Protein AF-A6MKE4-F1 (afdb_monomer)

pLDDT: mean 78.65, std 11.82, range [43.34, 96.19]

Structure (mmCIF, N/CA/C/O backbone):
data_AF-A6MKE4-F1
#
_entry.id   AF-A6MKE4-F1
#
loop_
_atom_site.group_PDB
_atom_site.id
_atom_site.type_symbol
_atom_site.label_atom_id
_atom_site.label_alt_id
_atom_site.label_comp_id
_atom_site.label_asym_id
_atom_site.label_entity_id
_atom_site.label_seq_id
_atom_site.pdbx_PDB_ins_code
_atom_site.Cartn_x
_atom_site.Cartn_y
_atom_site.Cartn_z
_atom_site.occupancy
_atom_site.B_iso_or_equiv
_atom_site.auth_seq_id
_atom_site.auth_comp_id
_atom_site.auth_asym_id
_atom_site.auth_atom_id
_atom_site.pdbx_PDB_model_num
ATOM 1 N N . SER A 1 1 ? 5.098 -9.852 9.650 1.00 74.94 1 SER A N 1
ATOM 2 C CA . SER A 1 1 ? 5.253 -8.415 9.355 1.00 74.94 1 SER A CA 1
ATOM 3 C C . SER A 1 1 ? 4.795 -7.573 10.540 1.00 74.94 1 SER A C 1
ATOM 5 O O . SER A 1 1 ? 3.810 -7.931 11.192 1.00 74.94 1 SER A O 1
ATOM 7 N N . ILE A 1 2 ? 5.519 -6.488 10.823 1.00 86.69 2 ILE A N 1
ATOM 8 C CA . ILE A 1 2 ? 5.190 -5.466 11.833 1.00 86.69 2 ILE A CA 1
ATOM 9 C C . ILE A 1 2 ? 3.822 -4.840 11.521 1.00 86.69 2 ILE A C 1
ATOM 11 O O . ILE A 1 2 ? 2.950 -4.780 12.386 1.00 86.69 2 ILE A O 1
ATOM 15 N N . GLU A 1 3 ? 3.579 -4.541 10.245 1.00 85.94 3 GLU A N 1
ATOM 16 C CA . GLU A 1 3 ? 2.336 -3.955 9.736 1.00 85.94 3 GLU A CA 1
ATOM 17 C C . GLU A 1 3 ? 1.091 -4.785 10.092 1.00 85.94 3 GLU A C 1
ATOM 19 O O . GLU A 1 3 ? 0.050 -4.260 10.481 1.00 85.94 3 GLU A O 1
ATOM 24 N N . ARG A 1 4 ? 1.195 -6.121 10.067 1.00 88.44 4 ARG A N 1
ATOM 25 C CA . ARG A 1 4 ? 0.091 -7.013 10.475 1.00 88.44 4 ARG A CA 1
ATOM 26 C C . ARG A 1 4 ? -0.288 -6.817 11.946 1.00 88.44 4 ARG A C 1
ATOM 28 O O . ARG A 1 4 ? -1.472 -6.872 12.281 1.00 88.44 4 ARG A O 1
ATOM 35 N N . HIS A 1 5 ? 0.698 -6.630 12.821 1.00 93.44 5 HIS A N 1
ATOM 36 C CA . HIS A 1 5 ? 0.465 -6.452 14.254 1.00 93.44 5 HIS A CA 1
ATOM 37 C C . HIS A 1 5 ? -0.144 -5.080 14.545 1.00 93.44 5 HIS A C 1
ATOM 39 O O . HIS A 1 5 ? -1.110 -5.004 15.307 1.00 93.44 5 HIS A O 1
ATOM 45 N N . ILE A 1 6 ? 0.343 -4.033 13.871 1.00 92.31 6 ILE A N 1
ATOM 46 C CA . ILE A 1 6 ? -0.229 -2.681 13.926 1.00 92.31 6 ILE A CA 1
ATOM 47 C C . ILE A 1 6 ? -1.688 -2.715 13.457 1.00 92.31 6 ILE A C 1
ATOM 49 O O . ILE A 1 6 ? -2.586 -2.353 14.215 1.00 92.31 6 ILE A O 1
ATOM 53 N N . ASN A 1 7 ? -1.954 -3.290 12.281 1.00 91.88 7 ASN A N 1
ATOM 54 C CA . ASN A 1 7 ? -3.305 -3.421 11.732 1.00 91.88 7 ASN A CA 1
ATOM 55 C C . ASN A 1 7 ? -4.252 -4.208 12.646 1.00 91.88 7 ASN A C 1
ATOM 57 O O . ASN A 1 7 ? -5.432 -3.876 12.761 1.00 91.88 7 ASN A O 1
ATOM 61 N N . LYS A 1 8 ? -3.762 -5.253 13.325 1.00 93.94 8 LYS A N 1
ATOM 62 C CA . LYS A 1 8 ? -4.557 -6.022 14.297 1.00 93.94 8 LYS A CA 1
ATOM 63 C C . LYS A 1 8 ? -4.896 -5.189 15.536 1.00 93.94 8 LYS A C 1
ATOM 65 O O . LYS A 1 8 ? -6.029 -5.260 16.013 1.00 93.94 8 LYS A O 1
ATOM 70 N N . LYS A 1 9 ? -3.941 -4.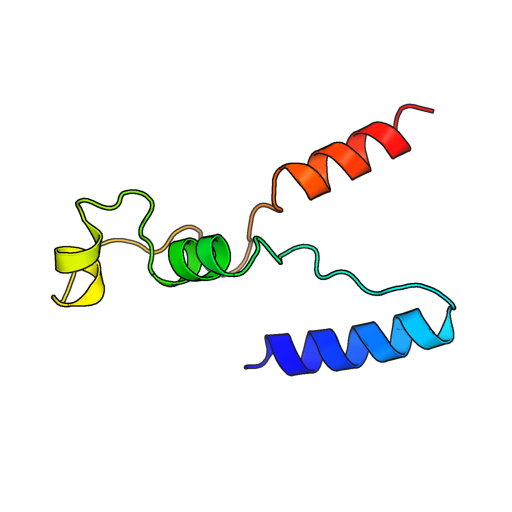412 16.053 1.00 95.81 9 LYS A N 1
ATOM 71 C CA . LYS A 1 9 ? -4.145 -3.511 17.196 1.00 95.81 9 LYS A CA 1
ATOM 72 C C . LYS A 1 9 ? -5.140 -2.401 16.850 1.00 95.81 9 LYS A C 1
ATOM 74 O O . LYS A 1 9 ? -6.103 -2.203 17.587 1.00 95.81 9 LYS A O 1
ATOM 79 N N . GLU A 1 10 ? -4.967 -1.753 15.702 1.00 94.19 10 GLU A N 1
ATOM 80 C CA . GLU A 1 10 ? -5.839 -0.667 15.245 1.00 94.19 10 GLU A CA 1
ATOM 81 C C . GLU A 1 10 ? -7.260 -1.136 14.945 1.00 94.19 10 GLU A C 1
ATOM 83 O O . GLU A 1 10 ? -8.227 -0.474 15.325 1.00 94.19 10 GLU A O 1
ATOM 88 N N . ARG A 1 11 ? -7.408 -2.334 14.370 1.00 94.31 11 ARG A N 1
ATOM 89 C CA . ARG A 1 11 ? -8.721 -2.950 14.168 1.00 94.31 11 ARG A CA 1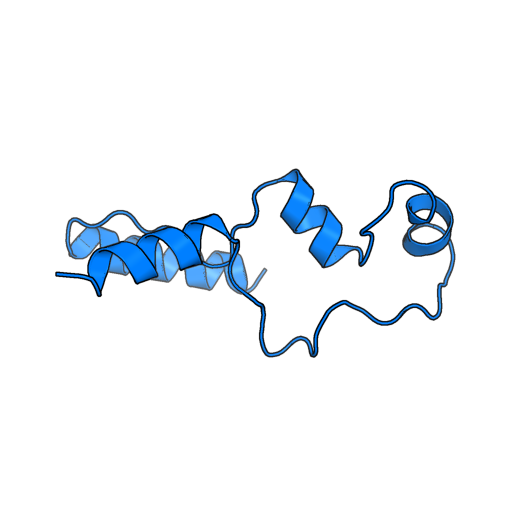
ATOM 90 C C . ARG A 1 11 ? -9.473 -3.132 15.480 1.00 94.31 11 ARG A C 1
ATOM 92 O O . ARG A 1 11 ? -10.636 -2.757 15.551 1.00 94.31 11 ARG A O 1
ATOM 99 N N . ARG A 1 12 ? -8.810 -3.649 16.521 1.00 95.62 12 ARG A N 1
ATOM 100 C CA . ARG A 1 12 ? -9.412 -3.794 17.858 1.00 95.62 12 ARG A CA 1
ATOM 101 C C . ARG A 1 12 ? -9.797 -2.436 18.447 1.00 95.62 12 ARG A C 1
ATOM 103 O O . ARG A 1 12 ?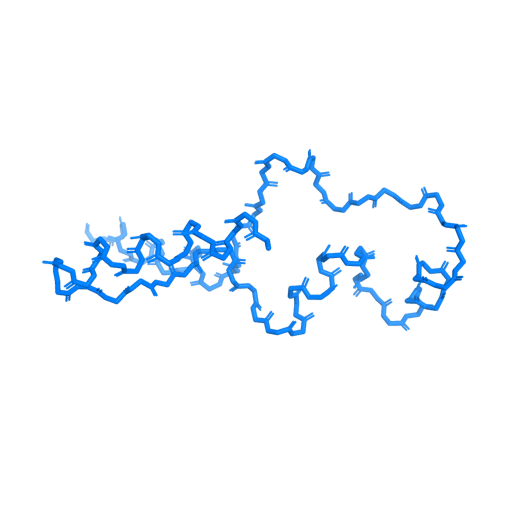 -10.905 -2.284 18.949 1.00 95.62 12 ARG A O 1
ATOM 110 N N . ARG A 1 13 ? -8.910 -1.440 18.338 1.00 96.19 13 ARG A N 1
ATOM 111 C CA . ARG A 1 13 ? -9.143 -0.078 18.844 1.00 96.19 13 ARG A CA 1
ATOM 112 C C . ARG A 1 13 ? -10.356 0.587 18.191 1.00 96.19 13 ARG A C 1
ATOM 114 O O . ARG A 1 13 ? -11.134 1.236 18.881 1.00 96.19 13 ARG A O 1
ATOM 121 N N . LEU A 1 14 ? -10.510 0.453 16.874 1.00 93.56 14 LEU A N 1
ATOM 122 C CA . LEU A 1 14 ? -11.618 1.064 16.136 1.00 93.56 14 LEU A CA 1
ATOM 123 C C . LEU A 1 14 ? -12.917 0.275 16.270 1.00 93.56 14 LEU A C 1
ATOM 125 O O . LEU A 1 14 ? -13.970 0.892 16.401 1.00 93.56 14 LEU A O 1
ATOM 129 N N . GLN A 1 15 ? -12.841 -1.054 16.349 1.00 94.94 15 GLN A N 1
ATOM 130 C CA . GLN A 1 15 ? -13.998 -1.899 16.636 1.00 94.94 15 GLN A CA 1
ATOM 131 C C . GLN A 1 15 ? -14.621 -1.548 17.993 1.00 94.94 15 GLN A C 1
ATOM 133 O O . GLN A 1 15 ? -15.837 -1.420 18.081 1.00 94.94 15 GLN A O 1
ATOM 138 N N . ALA A 1 16 ? -13.801 -1.287 19.018 1.00 95.56 16 ALA A N 1
ATOM 139 C CA . ALA A 1 16 ? -14.277 -0.806 20.319 1.00 95.56 16 ALA A CA 1
ATOM 140 C C . ALA A 1 16 ? -14.991 0.561 20.247 1.00 95.56 16 ALA A C 1
ATOM 142 O O . ALA A 1 16 ? -15.762 0.902 21.135 1.00 95.56 16 ALA A O 1
ATOM 143 N N . LYS A 1 17 ? -14.758 1.340 19.183 1.00 95.56 17 LYS A N 1
ATOM 144 C CA . LYS A 1 17 ? -15.420 2.626 18.906 1.00 95.56 17 LYS A CA 1
ATOM 145 C C . LYS A 1 17 ? -16.574 2.502 17.901 1.00 95.56 17 LYS A C 1
ATOM 147 O O . LYS A 1 17 ? -17.041 3.522 17.401 1.00 95.56 17 LYS A O 1
ATOM 152 N N . GLY A 1 18 ? -16.974 1.282 17.533 1.00 93.69 18 GLY A N 1
ATOM 153 C CA . GLY A 1 18 ? -18.005 1.034 16.520 1.00 93.69 18 GLY A CA 1
ATOM 154 C C . GLY A 1 18 ? -17.598 1.424 15.093 1.00 93.69 18 GLY A C 1
ATOM 155 O O . GLY A 1 18 ? -18.459 1.622 14.243 1.00 93.69 18 GLY A O 1
ATOM 156 N N . ARG A 1 19 ? -16.295 1.566 14.808 1.00 93.19 19 ARG A N 1
ATOM 157 C CA . ARG A 1 19 ? -15.772 1.957 13.488 1.00 93.19 19 ARG A CA 1
ATOM 158 C C . ARG A 1 19 ? -15.044 0.801 12.811 1.00 93.19 19 ARG A C 1
ATOM 160 O O . ARG A 1 19 ? -14.347 0.015 13.452 1.00 93.19 19 ARG A O 1
ATOM 167 N N . VAL A 1 20 ? -15.138 0.743 11.485 1.00 91.25 20 VAL A N 1
ATOM 168 C CA . VAL A 1 20 ? -14.379 -0.213 10.671 1.00 91.25 20 VAL A CA 1
ATOM 169 C C . VAL A 1 20 ? -12.992 0.355 10.385 1.00 91.25 20 VAL A C 1
ATOM 171 O O . VAL A 1 20 ? -12.856 1.439 9.821 1.00 91.25 20 VAL A O 1
ATOM 174 N N . PHE A 1 21 ? -11.948 -0.384 10.758 1.00 90.25 21 PHE A N 1
ATOM 175 C CA . PHE A 1 21 ? -10.582 -0.028 10.388 1.00 90.25 21 PHE A CA 1
ATOM 176 C C . PHE A 1 21 ? -10.317 -0.3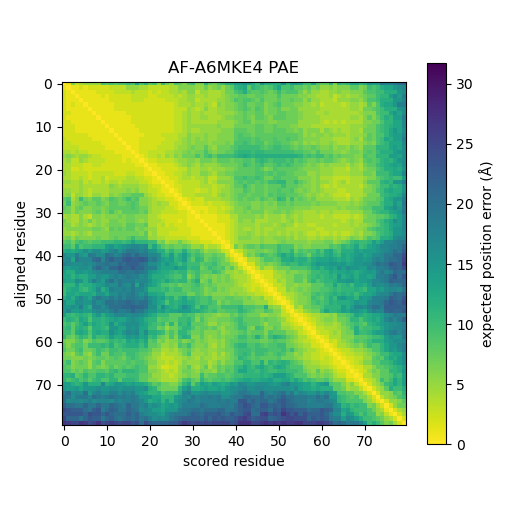45 8.915 1.00 90.2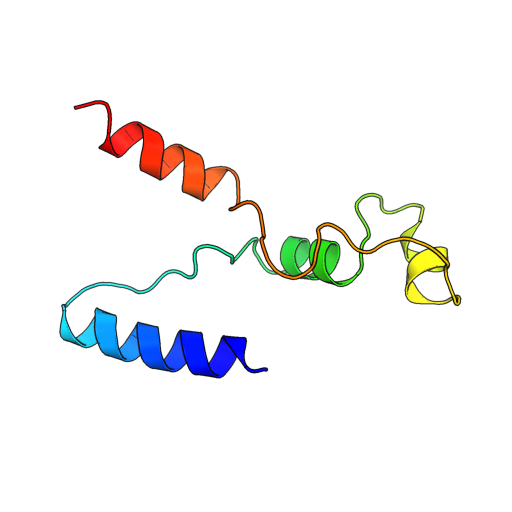5 21 PHE A C 1
ATOM 178 O O . PHE A 1 21 ? -10.421 -1.500 8.494 1.00 90.25 21 PHE A O 1
ATOM 185 N N . ARG A 1 22 ? -9.907 0.674 8.159 1.00 88.00 22 ARG A N 1
ATOM 186 C CA . ARG A 1 22 ? -9.300 0.542 6.834 1.00 88.00 22 ARG A CA 1
ATOM 187 C C . ARG A 1 22 ? -7.864 1.042 6.918 1.00 88.00 22 ARG A C 1
ATOM 189 O O . ARG A 1 22 ? -7.635 2.144 7.403 1.00 88.00 22 ARG A O 1
ATOM 196 N N . ASN A 1 23 ? -6.919 0.223 6.464 1.00 87.31 23 ASN A N 1
ATOM 197 C CA . ASN A 1 23 ? -5.521 0.629 6.388 1.00 87.31 23 ASN A CA 1
ATOM 198 C C . ASN A 1 23 ? -5.367 1.689 5.277 1.00 87.31 23 ASN A C 1
ATOM 200 O O . ASN A 1 23 ? -5.691 1.367 4.129 1.00 87.31 23 ASN A O 1
ATOM 204 N N . PRO A 1 24 ? -4.898 2.914 5.584 1.00 84.25 24 PRO A N 1
ATOM 205 C CA . PRO A 1 24 ? -4.703 3.964 4.585 1.00 84.25 24 PRO A CA 1
ATOM 206 C C . PRO A 1 24 ? -3.639 3.609 3.538 1.00 84.25 24 PRO A C 1
ATOM 208 O O . PRO A 1 24 ? -3.715 4.118 2.431 1.00 84.25 24 PRO A O 1
ATOM 211 N N . TYR A 1 25 ? -2.710 2.700 3.842 1.00 84.38 25 TYR A N 1
ATOM 212 C CA . TYR A 1 25 ? -1.650 2.253 2.928 1.00 84.38 25 TYR A CA 1
ATOM 213 C C . TYR A 1 25 ? -1.979 0.932 2.222 1.00 84.38 25 TYR A C 1
ATOM 215 O O . TYR A 1 25 ? -1.089 0.206 1.787 1.00 84.38 25 TYR A O 1
ATOM 223 N N . ASN A 1 26 ? -3.260 0.564 2.147 1.00 84.75 26 ASN A N 1
ATOM 224 C CA . ASN A 1 26 ? -3.680 -0.591 1.366 1.00 84.75 26 ASN A CA 1
ATOM 225 C C . ASN A 1 26 ? -3.996 -0.165 -0.072 1.00 84.75 26 ASN A C 1
ATOM 227 O O . ASN A 1 26 ? -5.102 0.306 -0.338 1.00 84.75 26 ASN A O 1
ATOM 231 N N . TYR A 1 27 ? -3.052 -0.388 -0.986 1.00 82.06 27 TYR A N 1
ATOM 232 C CA . TYR A 1 27 ? -3.208 -0.144 -2.425 1.00 82.06 27 TYR A CA 1
ATOM 233 C C . TYR A 1 27 ? -3.960 -1.288 -3.133 1.00 82.06 27 TYR A C 1
ATOM 235 O O . TYR A 1 27 ? -4.230 -1.216 -4.321 1.00 82.06 27 TYR A O 1
ATOM 243 N N . GLY A 1 28 ? -4.337 -2.354 -2.418 1.00 83.31 28 GLY A N 1
ATOM 244 C CA . GLY A 1 28 ? -4.912 -3.568 -3.002 1.00 83.31 28 GLY A CA 1
ATOM 245 C C . GLY A 1 28 ? -3.854 -4.638 -3.272 1.00 83.31 28 GLY A C 1
ATOM 246 O O . GLY A 1 28 ? -2.658 -4.400 -3.137 1.00 83.31 28 GLY A O 1
ATOM 247 N N . CYS A 1 29 ? -4.287 -5.859 -3.605 1.00 82.12 29 CYS A N 1
ATOM 248 C CA . CYS A 1 29 ? -3.377 -7.008 -3.688 1.00 82.12 29 CYS A CA 1
ATOM 249 C C . CYS A 1 29 ? -2.253 -6.772 -4.710 1.00 82.12 29 CYS A C 1
ATOM 251 O O . CYS A 1 29 ? -1.084 -6.821 -4.346 1.00 82.12 29 CYS A O 1
ATOM 253 N N . LEU A 1 30 ? -2.604 -6.453 -5.959 1.00 80.50 30 LEU A N 1
ATOM 254 C CA . LEU A 1 30 ? -1.636 -6.285 -7.046 1.00 80.50 30 LEU A CA 1
ATOM 255 C C . LEU A 1 30 ? -0.733 -5.064 -6.850 1.00 80.50 30 LEU A C 1
ATOM 257 O O . LEU A 1 30 ? 0.474 -5.170 -7.047 1.00 80.50 30 LEU A O 1
ATOM 261 N N . ASP A 1 31 ? -1.284 -3.926 -6.437 1.00 82.5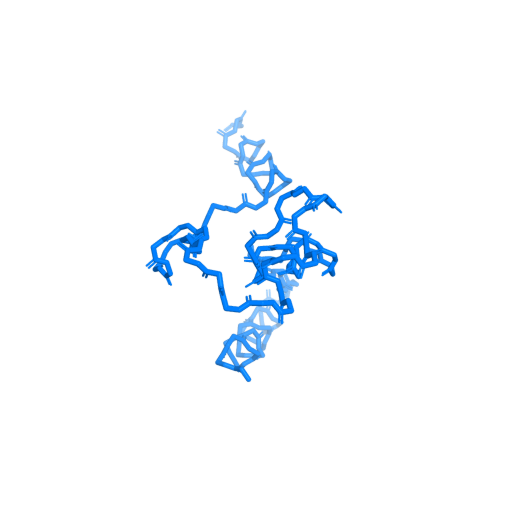6 31 ASP A N 1
ATOM 262 C CA . ASP A 1 31 ? -0.496 -2.698 -6.316 1.00 82.56 31 ASP A CA 1
ATOM 263 C C . ASP A 1 31 ? 0.421 -2.716 -5.087 1.00 82.56 31 ASP A C 1
ATOM 265 O O . ASP A 1 31 ? 1.551 -2.243 -5.175 1.00 82.56 31 ASP A O 1
ATOM 269 N N . ASN A 1 32 ? 0.031 -3.382 -3.990 1.00 84.50 32 ASN A N 1
ATOM 270 C CA . ASN A 1 32 ? 0.946 -3.634 -2.870 1.00 84.50 32 ASN A CA 1
ATOM 271 C C . ASN A 1 32 ? 2.185 -4.428 -3.326 1.00 84.50 32 ASN A C 1
ATOM 273 O O . ASN A 1 32 ? 3.297 -4.129 -2.892 1.00 84.50 32 ASN A O 1
ATOM 277 N N . TRP A 1 33 ? 2.012 -5.421 -4.209 1.00 81.44 33 TRP A N 1
ATOM 278 C CA . TRP A 1 33 ? 3.136 -6.178 -4.773 1.00 81.44 33 TRP A CA 1
ATOM 279 C C . TRP A 1 33 ? 3.998 -5.331 -5.711 1.00 81.44 33 TRP A C 1
ATOM 281 O O . TRP A 1 33 ? 5.220 -5.443 -5.656 1.00 81.44 33 TRP A O 1
ATOM 291 N N . LYS A 1 34 ? 3.398 -4.459 -6.530 1.00 82.06 34 LYS A N 1
ATOM 292 C CA . LYS A 1 34 ? 4.152 -3.536 -7.398 1.00 82.06 34 LYS A CA 1
ATOM 293 C C . LYS A 1 34 ? 5.025 -2.581 -6.589 1.00 82.06 34 LYS A C 1
ATOM 295 O O . LYS A 1 34 ? 6.207 -2.447 -6.892 1.00 82.06 34 LYS A O 1
ATOM 300 N N . VAL A 1 35 ? 4.462 -1.986 -5.534 1.00 80.12 35 VAL A N 1
ATOM 301 C CA . VAL A 1 35 ? 5.180 -1.082 -4.624 1.00 80.12 35 VAL A CA 1
ATOM 302 C C . VAL A 1 35 ? 6.300 -1.824 -3.895 1.00 80.12 35 VAL A C 1
ATOM 304 O O . VAL A 1 35 ? 7.421 -1.329 -3.835 1.00 80.12 35 VAL A O 1
ATOM 307 N N . PHE A 1 36 ? 6.027 -3.032 -3.391 1.00 80.62 36 PHE A N 1
ATOM 308 C CA . PHE A 1 36 ? 7.026 -3.842 -2.691 1.00 80.62 36 PHE A CA 1
ATOM 309 C C . PHE A 1 36 ? 8.203 -4.247 -3.587 1.00 80.62 36 PHE A C 1
ATOM 311 O O . PHE A 1 36 ? 9.344 -4.252 -3.135 1.00 80.62 36 PHE A O 1
ATOM 318 N N . LEU A 1 37 ? 7.931 -4.588 -4.849 1.00 78.69 37 LEU A N 1
ATOM 319 C CA . LEU A 1 37 ? 8.944 -5.054 -5.797 1.00 78.69 37 LEU A CA 1
ATOM 320 C C . LEU A 1 37 ? 9.592 -3.926 -6.613 1.00 78.69 37 LEU A C 1
ATOM 322 O O . LEU A 1 37 ? 10.518 -4.198 -7.371 1.00 78.69 37 LEU A O 1
ATOM 326 N N . GLY A 1 38 ? 9.115 -2.684 -6.505 1.00 75.50 38 GLY A N 1
ATOM 327 C CA . GLY A 1 38 ? 9.660 -1.568 -7.281 1.00 75.50 38 GLY A CA 1
ATOM 328 C C . GLY A 1 38 ? 9.385 -1.662 -8.787 1.00 75.50 38 GLY A C 1
ATOM 329 O O . GLY A 1 38 ? 10.235 -1.282 -9.601 1.00 75.50 38 GLY A O 1
ATOM 330 N N . VAL A 1 39 ? 8.242 -2.242 -9.176 1.00 75.81 39 VAL A N 1
ATOM 331 C CA . VAL A 1 39 ? 7.926 -2.556 -10.578 1.00 75.81 39 VAL A CA 1
ATOM 332 C C . VAL A 1 39 ? 6.669 -1.821 -11.042 1.00 75.81 39 VAL A C 1
ATOM 334 O O . VAL A 1 39 ? 5.557 -2.335 -10.933 1.00 75.81 39 VAL A O 1
ATOM 337 N N . ASP A 1 40 ? 6.859 -0.650 -11.651 1.00 69.38 40 ASP A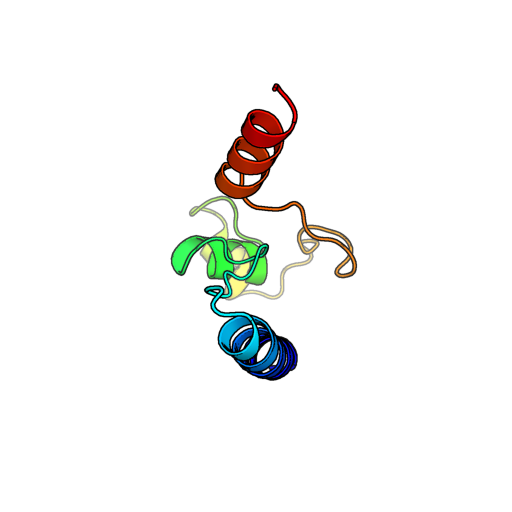 N 1
ATOM 338 C CA . ASP A 1 40 ? 5.767 0.117 -12.272 1.00 69.38 40 ASP A CA 1
ATOM 339 C C . ASP A 1 40 ? 5.357 -0.424 -13.651 1.00 69.38 40 ASP A C 1
ATOM 341 O O . ASP A 1 40 ? 4.232 -0.226 -14.108 1.00 69.38 40 ASP A O 1
ATOM 345 N N . THR A 1 41 ? 6.265 -1.117 -14.348 1.00 64.88 41 THR A N 1
ATOM 346 C CA . THR A 1 41 ? 6.057 -1.550 -15.738 1.00 64.88 41 THR A CA 1
ATOM 347 C C . THR A 1 41 ? 6.362 -3.032 -15.918 1.00 64.88 41 THR A C 1
ATOM 349 O O . THR A 1 41 ? 7.464 -3.499 -15.626 1.00 64.88 41 THR A O 1
ATOM 352 N N . GLY A 1 42 ? 5.423 -3.767 -16.520 1.00 64.62 42 GLY A N 1
ATOM 353 C CA . GLY A 1 42 ? 5.537 -5.208 -16.781 1.00 64.62 42 GLY A CA 1
ATOM 354 C C . GLY A 1 42 ? 6.669 -5.628 -17.728 1.00 64.62 42 GLY A C 1
ATOM 355 O O . GLY A 1 42 ? 6.816 -6.810 -17.988 1.00 64.62 42 GLY A O 1
ATOM 356 N N . ARG A 1 43 ? 7.482 -4.703 -18.253 1.00 66.69 43 ARG A N 1
ATOM 357 C CA . ARG A 1 43 ? 8.678 -5.019 -19.059 1.00 66.69 43 ARG A CA 1
ATOM 358 C C . ARG A 1 43 ? 9.940 -5.207 -18.216 1.00 66.69 43 ARG A C 1
ATOM 360 O O . ARG A 1 43 ? 10.834 -5.933 -18.630 1.00 66.69 43 ARG A O 1
ATOM 367 N N . HIS A 1 44 ? 10.007 -4.595 -17.033 1.00 69.19 44 HIS A N 1
ATOM 368 C CA . HIS A 1 44 ? 11.198 -4.634 -16.176 1.00 69.19 44 HIS A CA 1
ATOM 369 C C . HIS A 1 44 ? 11.064 -5.582 -14.980 1.00 69.19 44 HIS A C 1
ATOM 371 O O . HIS A 1 44 ? 12.017 -5.738 -14.226 1.00 69.19 44 HIS A O 1
ATOM 377 N N . TRP A 1 45 ? 9.912 -6.238 -14.809 1.00 75.19 45 TRP A N 1
ATOM 378 C CA . TRP A 1 45 ? 9.679 -7.169 -13.700 1.00 75.19 45 TRP A CA 1
ATOM 379 C C . TRP A 1 45 ? 10.712 -8.303 -13.668 1.00 75.19 45 TRP A C 1
ATOM 381 O O . TRP A 1 45 ? 11.255 -8.608 -12.612 1.00 75.19 45 TRP A O 1
ATOM 391 N N . LEU A 1 46 ? 11.043 -8.871 -14.833 1.00 71.44 46 LEU A N 1
ATOM 392 C CA . LEU A 1 46 ? 11.952 -10.007 -14.932 1.00 71.44 46 LEU A CA 1
ATOM 393 C C . LEU A 1 46 ? 13.369 -9.617 -14.498 1.00 71.44 46 LEU A C 1
ATOM 395 O O . LEU A 1 46 ? 13.981 -10.302 -13.685 1.00 71.44 46 LEU A O 1
ATOM 399 N N . THR A 1 47 ? 13.874 -8.483 -14.988 1.00 73.00 47 THR A N 1
ATOM 400 C CA . THR A 1 47 ? 15.235 -8.025 -14.680 1.00 73.00 47 THR A CA 1
ATOM 401 C C . THR A 1 47 ? 15.366 -7.400 -13.294 1.00 73.00 47 THR A C 1
ATOM 403 O O . THR A 1 47 ? 16.471 -7.364 -12.768 1.00 73.00 47 THR A O 1
ATOM 406 N N . ARG A 1 48 ? 14.275 -6.915 -12.689 1.00 73.69 48 ARG A N 1
ATOM 407 C CA . ARG A 1 48 ? 14.289 -6.300 -11.348 1.00 73.69 48 ARG A CA 1
ATOM 408 C C . ARG A 1 48 ? 14.024 -7.283 -10.214 1.00 73.69 48 ARG A C 1
ATOM 410 O O . ARG A 1 48 ? 14.506 -7.050 -9.113 1.00 73.69 48 ARG A O 1
ATOM 417 N N . VAL A 1 49 ? 13.278 -8.359 -10.476 1.00 71.56 49 VAL A N 1
ATOM 418 C CA . VAL A 1 49 ? 12.920 -9.362 -9.460 1.00 71.56 49 VAL A CA 1
ATOM 419 C C . VAL A 1 49 ? 13.843 -10.582 -9.507 1.00 71.56 49 VAL A C 1
ATOM 421 O O . VAL A 1 49 ? 14.170 -11.118 -8.453 1.00 71.56 49 VAL A O 1
ATOM 424 N N . LEU A 1 50 ? 14.276 -11.033 -10.694 1.00 76.62 50 LEU A N 1
AT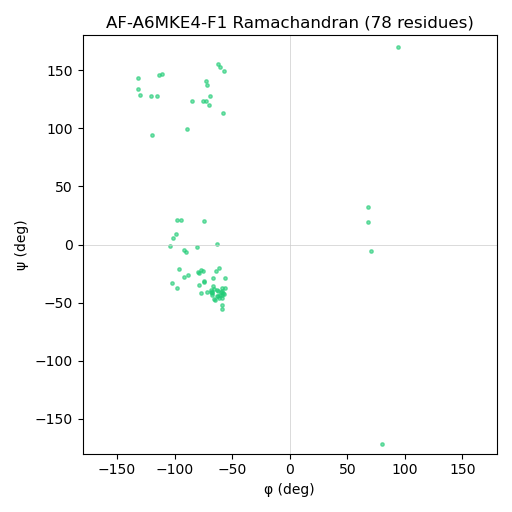OM 425 C CA . LEU A 1 50 ? 15.080 -12.261 -10.825 1.00 76.62 50 LEU A CA 1
ATOM 426 C C . LEU A 1 50 ? 16.592 -12.022 -10.888 1.00 76.62 50 LEU A C 1
ATOM 428 O O . LEU A 1 50 ? 17.355 -12.947 -10.619 1.00 76.62 50 LEU A O 1
ATOM 432 N N . LEU A 1 51 ? 17.036 -10.816 -11.248 1.00 77.81 51 LEU A N 1
ATOM 433 C CA . LEU A 1 51 ? 18.455 -10.464 -11.314 1.00 77.81 51 LEU A CA 1
ATOM 434 C C . LEU A 1 51 ? 18.790 -9.421 -10.239 1.00 77.81 51 LEU A C 1
ATOM 436 O O . LEU A 1 51 ? 17.951 -8.560 -9.960 1.00 77.81 51 LEU A O 1
ATOM 440 N N . PRO A 1 52 ? 20.006 -9.452 -9.654 1.00 71.62 52 PRO A N 1
ATOM 441 C CA . PRO A 1 52 ? 20.467 -8.379 -8.785 1.00 71.62 52 PRO A CA 1
ATOM 442 C C . PRO A 1 52 ? 20.437 -7.078 -9.584 1.00 71.62 52 PRO A C 1
ATOM 444 O O . PRO A 1 52 ? 21.148 -6.918 -10.576 1.00 71.62 52 PRO A O 1
ATOM 447 N N . SER A 1 53 ? 19.559 -6.171 -9.185 1.00 71.31 53 SER A N 1
ATOM 448 C CA . SER A 1 53 ? 19.270 -4.953 -9.922 1.00 71.31 53 SER A CA 1
ATOM 449 C C . SER A 1 53 ? 19.581 -3.755 -9.040 1.00 71.31 53 SER A C 1
ATOM 451 O O . SER A 1 53 ? 19.066 -3.658 -7.932 1.00 71.31 53 SER A O 1
ATOM 453 N N . SER A 1 54 ? 20.375 -2.813 -9.548 1.00 72.38 54 SER A N 1
ATOM 454 C CA . SER A 1 54 ? 20.712 -1.558 -8.857 1.00 72.38 54 SER A CA 1
ATOM 455 C C . SER A 1 54 ? 19.563 -0.540 -8.842 1.00 72.38 54 SER A C 1
ATOM 457 O O . SER A 1 54 ? 19.804 0.660 -8.718 1.00 72.38 54 SER A O 1
ATOM 459 N N . HIS A 1 55 ? 18.317 -0.976 -9.048 1.00 74.31 55 HIS A N 1
ATOM 460 C CA . HIS A 1 55 ? 17.184 -0.064 -9.041 1.00 74.31 55 HIS A CA 1
ATOM 461 C C . HIS A 1 55 ? 16.889 0.403 -7.615 1.00 74.31 55 HIS A C 1
ATOM 463 O O . HIS A 1 55 ? 16.898 -0.384 -6.670 1.00 74.31 55 HIS A O 1
ATOM 469 N N . LEU A 1 56 ? 16.620 1.699 -7.467 1.00 69.81 56 LEU A N 1
ATOM 470 C CA . LEU A 1 56 ? 16.205 2.253 -6.187 1.00 69.81 56 LEU A CA 1
ATOM 471 C C . LEU A 1 56 ? 14.762 1.818 -5.878 1.00 69.81 56 LEU A C 1
ATOM 473 O O . LEU A 1 56 ? 13.930 1.812 -6.792 1.00 69.81 56 LEU A O 1
ATOM 477 N N . PRO A 1 57 ? 14.447 1.482 -4.615 1.00 73.44 57 PRO A N 1
ATOM 478 C CA . PRO A 1 57 ? 13.065 1.305 -4.193 1.00 73.44 57 PRO A CA 1
ATOM 479 C C . PRO A 1 57 ? 12.286 2.615 -4.353 1.00 73.44 57 PRO A C 1
ATOM 481 O O . PRO A 1 57 ? 12.856 3.708 -4.310 1.00 73.44 57 PRO A O 1
ATOM 484 N N . HIS A 1 58 ? 10.966 2.514 -4.510 1.00 71.44 58 HIS A N 1
ATOM 485 C CA . HIS A 1 58 ? 10.118 3.701 -4.474 1.00 71.44 58 HIS A CA 1
ATOM 486 C C . HIS A 1 58 ? 10.080 4.285 -3.061 1.00 71.44 58 HIS A C 1
ATOM 488 O O . HIS A 1 58 ? 9.756 3.595 -2.094 1.00 71.44 58 HIS A O 1
ATOM 494 N N . GLY A 1 59 ? 10.374 5.582 -2.965 1.00 76.94 59 GLY A N 1
ATOM 495 C CA . GLY A 1 59 ? 10.330 6.329 -1.714 1.00 76.94 59 GLY A CA 1
ATOM 496 C C . GLY A 1 59 ? 11.561 6.133 -0.828 1.00 76.94 59 GLY A C 1
ATOM 497 O O . GLY A 1 59 ? 12.575 5.561 -1.216 1.00 76.94 59 GLY A O 1
ATOM 498 N N . ASN A 1 60 ? 11.470 6.659 0.389 1.00 81.88 60 ASN A N 1
ATOM 499 C CA . ASN A 1 60 ? 12.550 6.663 1.380 1.00 81.88 60 ASN A CA 1
ATOM 500 C C . ASN A 1 60 ? 12.374 5.584 2.467 1.00 81.88 60 ASN A C 1
ATOM 502 O O . ASN A 1 60 ? 13.111 5.577 3.450 1.00 81.88 60 ASN A O 1
ATOM 506 N N . GLY A 1 61 ? 11.359 4.722 2.336 1.00 80.19 61 GLY A N 1
ATOM 507 C CA . GLY A 1 61 ? 10.992 3.705 3.329 1.00 80.19 61 GLY A CA 1
ATOM 508 C C . GLY A 1 61 ? 10.373 4.248 4.625 1.00 80.19 61 GLY A C 1
ATOM 509 O O . GLY A 1 61 ? 9.917 3.456 5.447 1.00 80.19 61 GLY A O 1
ATOM 510 N N . MET A 1 62 ? 10.319 5.572 4.799 1.00 81.50 62 MET A N 1
ATOM 511 C CA . MET A 1 62 ? 9.777 6.246 5.985 1.00 81.50 62 MET A CA 1
ATOM 512 C C . MET A 1 62 ? 8.373 6.802 5.740 1.00 81.50 62 MET A C 1
ATOM 514 O O . MET A 1 62 ? 7.547 6.802 6.651 1.00 81.50 62 MET A O 1
ATOM 518 N N . SER A 1 63 ? 8.096 7.232 4.508 1.00 81.94 63 SER A N 1
ATOM 519 C CA . SER A 1 63 ? 6.826 7.830 4.100 1.00 81.94 63 SER A CA 1
ATOM 520 C C . SER A 1 63 ? 6.320 7.193 2.811 1.00 81.94 63 SER A C 1
ATOM 522 O O . SER A 1 63 ? 7.102 6.886 1.911 1.00 81.94 63 SER A O 1
ATOM 524 N N . TRP A 1 64 ? 5.001 7.030 2.721 1.00 81.75 64 TRP A N 1
ATOM 525 C CA . TRP A 1 64 ? 4.318 6.475 1.556 1.00 81.75 64 TRP A CA 1
ATOM 526 C C . TRP A 1 64 ? 3.148 7.381 1.186 1.00 81.75 64 TRP A C 1
ATOM 528 O O . TRP A 1 64 ? 2.387 7.785 2.066 1.00 81.75 64 TRP A O 1
ATOM 538 N N . GLU A 1 65 ? 3.003 7.687 -0.101 1.00 83.38 65 GLU A N 1
ATOM 539 C CA . GLU A 1 65 ? 1.869 8.467 -0.599 1.00 83.38 65 GLU A CA 1
ATOM 540 C C . GLU A 1 65 ? 0.599 7.614 -0.581 1.00 83.38 65 GLU A C 1
ATOM 542 O O . GLU A 1 65 ? 0.587 6.551 -1.200 1.00 83.38 65 GLU A O 1
ATOM 547 N N . PRO A 1 66 ? -0.480 8.031 0.101 1.00 80.94 66 PRO A N 1
ATOM 548 C CA . PRO A 1 66 ? -1.697 7.238 0.170 1.00 80.94 66 PRO A CA 1
ATOM 549 C C . PRO A 1 66 ? -2.310 7.002 -1.226 1.00 80.94 66 PRO A C 1
ATOM 551 O O . PRO A 1 66 ? -2.162 7.835 -2.123 1.00 80.94 66 PRO A O 1
ATOM 554 N N . PRO A 1 67 ? -3.050 5.893 -1.425 1.00 81.31 67 PRO A N 1
ATOM 555 C CA . PRO A 1 67 ? -3.693 5.604 -2.698 1.00 81.31 67 PRO A CA 1
ATOM 556 C C . PRO A 1 67 ? -4.638 6.745 -3.126 1.00 81.31 67 PRO A C 1
ATOM 558 O O . PRO A 1 67 ? -5.289 7.345 -2.262 1.00 81.31 67 PRO A O 1
ATOM 561 N N . PRO A 1 68 ? -4.830 6.982 -4.439 1.00 77.75 68 PRO A N 1
ATOM 562 C CA . PRO A 1 68 ? -5.636 8.098 -4.954 1.00 77.75 68 PRO A CA 1
ATOM 563 C C . PRO A 1 68 ? -7.082 8.144 -4.433 1.00 77.75 68 PRO A C 1
ATOM 565 O O . PRO A 1 68 ? -7.681 9.208 -4.304 1.00 77.75 68 PRO A O 1
ATOM 568 N N . TRP A 1 69 ? -7.670 6.991 -4.100 1.00 75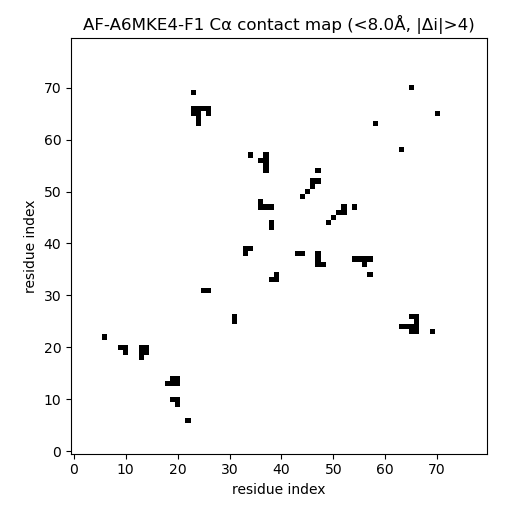.50 69 TRP A N 1
ATOM 569 C CA . TRP A 1 69 ? -9.024 6.936 -3.539 1.00 75.50 69 TRP A CA 1
ATOM 570 C C . TRP A 1 69 ? -9.095 7.368 -2.067 1.00 75.50 69 TRP A C 1
ATOM 572 O O . TRP A 1 69 ? -10.161 7.759 -1.597 1.00 75.50 69 TRP A O 1
ATOM 582 N N . VAL A 1 70 ? -7.990 7.304 -1.318 1.00 76.19 70 VAL A N 1
ATOM 583 C CA . VAL A 1 70 ? -7.939 7.759 0.082 1.00 76.19 70 VAL A CA 1
ATOM 584 C C . VAL A 1 70 ? -7.872 9.284 0.131 1.00 76.19 70 VAL A C 1
ATOM 586 O O . VAL A 1 70 ? -8.576 9.904 0.929 1.00 76.19 70 VAL A O 1
ATOM 589 N N . THR A 1 71 ? -7.084 9.896 -0.755 1.00 66.00 71 THR A N 1
ATOM 590 C CA . THR A 1 71 ? -6.961 11.357 -0.864 1.00 66.00 71 THR A CA 1
ATOM 591 C C . THR A 1 71 ? -8.251 11.999 -1.370 1.00 66.00 71 THR A C 1
ATOM 593 O O . THR A 1 71 ? -8.696 12.991 -0.793 1.00 66.00 71 THR A O 1
ATOM 596 N N . ALA A 1 72 ? -8.918 11.387 -2.355 1.00 62.75 72 ALA A N 1
ATOM 597 C CA . ALA A 1 72 ? -10.215 11.850 -2.853 1.00 62.75 72 ALA A CA 1
ATOM 598 C C . ALA A 1 72 ? -11.293 11.904 -1.752 1.00 62.75 72 ALA A C 1
ATOM 600 O O . ALA A 1 72 ? -12.026 12.885 -1.641 1.00 62.75 72 ALA A O 1
ATOM 601 N N . HIS A 1 73 ? -11.350 10.889 -0.882 1.00 58.78 73 HIS A N 1
ATOM 602 C CA . HIS A 1 73 ? -12.300 10.859 0.234 1.00 58.78 73 HIS A CA 1
ATOM 603 C C . HIS A 1 73 ? -12.021 11.948 1.280 1.00 58.78 73 HIS A C 1
ATOM 605 O O . HIS A 1 73 ? -12.960 12.493 1.853 1.00 58.78 73 HIS A O 1
ATOM 611 N N . SER A 1 74 ? -10.753 12.280 1.538 1.00 57.03 74 SER A N 1
ATOM 612 C CA . SER A 1 74 ? -10.399 13.306 2.526 1.00 57.03 74 SER A CA 1
ATOM 613 C C . SER A 1 74 ? -10.669 14.727 2.017 1.00 57.03 74 SER A C 1
ATOM 615 O O . SER A 1 74 ? -11.045 15.589 2.808 1.00 57.03 74 SER A O 1
ATOM 617 N N . ALA A 1 75 ? -10.538 14.965 0.708 1.00 58.78 75 ALA A N 1
ATOM 618 C CA . ALA A 1 75 ? -10.863 16.248 0.086 1.00 58.78 75 ALA A CA 1
ATOM 619 C C . ALA A 1 75 ? -12.374 16.545 0.114 1.00 58.78 75 ALA A C 1
ATOM 621 O O . ALA A 1 75 ? -12.768 17.661 0.437 1.00 58.78 75 ALA A O 1
ATOM 622 N N . SER A 1 76 ? -13.230 15.546 -0.137 1.00 55.81 76 SER A N 1
ATOM 623 C CA . SER A 1 76 ? -14.690 15.727 -0.070 1.00 55.81 76 SER A CA 1
ATOM 624 C C . SER A 1 76 ? -15.221 16.012 1.339 1.00 55.81 76 SER A C 1
ATOM 626 O O . SER A 1 76 ? -16.241 16.677 1.469 1.00 55.81 76 SER A O 1
ATOM 628 N N . VAL A 1 77 ? -14.555 15.533 2.395 1.00 56.56 77 VAL A N 1
ATOM 629 C CA . VAL A 1 77 ? -14.990 15.760 3.790 1.00 56.56 77 VAL A CA 1
ATOM 630 C C . VAL A 1 77 ? -14.601 17.157 4.299 1.00 56.56 77 VAL A C 1
ATOM 632 O O . VAL A 1 77 ? -15.245 17.669 5.206 1.00 56.56 77 VAL A O 1
ATOM 635 N N . MET A 1 78 ? -13.580 17.787 3.709 1.00 53.12 78 MET A N 1
ATOM 636 C CA . MET A 1 78 ? -13.110 19.135 4.073 1.00 53.12 78 MET A CA 1
ATOM 637 C C . MET A 1 78 ? -13.771 20.260 3.259 1.00 53.12 78 MET A C 1
ATOM 639 O O . MET A 1 78 ? -13.502 21.428 3.516 1.00 53.12 78 MET A O 1
ATOM 643 N N . ALA A 1 79 ? -14.596 19.921 2.264 1.00 52.44 79 ALA A N 1
ATOM 644 C CA . ALA A 1 79 ? -15.258 20.871 1.366 1.00 52.44 79 ALA A CA 1
ATOM 645 C C . ALA A 1 79 ? -16.690 21.257 1.810 1.00 52.44 79 ALA A C 1
ATOM 647 O O . ALA A 1 79 ? -17.480 21.690 0.972 1.00 52.44 79 ALA A O 1
ATOM 648 N N . VAL A 1 80 ? -17.030 21.076 3.095 1.00 43.34 80 VAL A N 1
ATOM 649 C CA . VAL A 1 80 ? -18.338 21.416 3.698 1.00 43.34 80 VAL A CA 1
ATOM 650 C C . VAL A 1 80 ? -18.193 22.578 4.666 1.00 43.34 80 VAL A C 1
ATOM 652 O O . VAL A 1 80 ? -17.249 22.529 5.486 1.00 43.34 80 VAL A O 1
#

Mean predicted aligned error: 8.74 Å

Foldseek 3Di:
DVVVVVQVVVCVVQVVVVHGDDDQAPPDDVVVVCLVQVHPDPVCSCVSPVHPDPDDHPDDVPDDDGDPVSVVVVVVVVPD

Secondary structure (DSSP, 8-state):
-HHHHHHHHHHHHHHTTT-----TT---HHHHHHHHHT-SSTTTHHHHHSS---PPPSS-SS--PPPHHHHHHHHHHS--

InterPro domains:
  IPR039859 Palmitoyltransferase PFA4/ZDHHC16/ZDHHC20/ERF2-like [PTHR12246] (1-78)

Sequence (80 aa):
SIERHINKKERRRLQAKGRVFRNPYNYGCLDNWKVFLGVDTGRHWLTRVLLPSSHLPHGNGMSWEPPPWVTAHSASVMAV

Solvent-accessible surface area (backbone atoms only — not comparable to full-atom values): 5141 Å² total; per-residue (Å²): 115,71,66,60,55,52,53,53,52,48,34,52,60,28,47,77,69,79,38,84,67,73,69,70,83,63,60,50,78,69,49,45,50,27,61,73,63,53,41,94,47,91,83,49,42,65,58,52,72,77,38,98,49,95,70,75,65,74,69,81,84,81,63,79,84,61,41,72,72,58,55,53,56,54,53,65,70,69,74,116

Radius of gyration: 16.33 Å; Cα contacts (8 Å, |Δi|>4): 44; chains: 1; bounding box: 39×34×39 Å

Organism: Callithrix jacchus (NCBI:txid9483)